Protein AF-A0A535XH62-F1 (afdb_monomer_lite)

Sequence (182 aa):
MYLSASRDGGKTWQVLPGQHAVSDEATTNQYGEGWTGSSGTDWIDEEVDLTPFAGSEILLRFEYVTDQSYNGQGFALRDVRIPQIGLDEPGAVEGAWTPDGWLRVDAPIPEHWNLRVVRWTPQGVRVDPVAVDVDGTASFKLDESASRSMLVVAPTAPRTLLPASYSVTLSPAADKQDSPVE

Structure (mmCIF, N/CA/C/O backbone):
data_AF-A0A535XH62-F1
#
_entry.id   AF-A0A535XH62-F1
#
loop_
_atom_site.group_PDB
_atom_site.id
_atom_site.type_symbol
_atom_site.label_atom_id
_atom_site.label_alt_id
_atom_site.label_comp_id
_atom_site.label_asym_id
_atom_site.label_entity_id
_atom_site.label_seq_id
_atom_site.pdbx_PDB_ins_code
_atom_site.Cartn_x
_atom_site.Cartn_y
_atom_site.Cartn_z
_atom_site.occupancy
_atom_site.B_iso_or_equiv
_atom_site.auth_seq_id
_atom_site.auth_comp_id
_atom_site.auth_asym_id
_atom_site.auth_atom_id
_atom_site.pdbx_PDB_model_num
ATOM 1 N N . MET A 1 1 ? -6.102 8.969 7.597 1.00 91.62 1 MET A N 1
ATOM 2 C CA . MET A 1 1 ? -6.698 7.656 7.929 1.00 91.62 1 MET A CA 1
ATOM 3 C C . MET A 1 1 ? -7.385 7.784 9.279 1.00 91.62 1 MET A C 1
ATOM 5 O O . MET A 1 1 ? -6.796 8.409 10.150 1.00 91.62 1 MET A O 1
ATOM 9 N N . TYR A 1 2 ? -8.587 7.237 9.457 1.00 94.25 2 TYR A N 1
ATOM 10 C CA . TYR A 1 2 ? -9.360 7.348 10.703 1.00 94.25 2 TYR A CA 1
ATOM 11 C C . TYR A 1 2 ? -9.894 5.989 11.156 1.00 94.25 2 TYR A C 1
ATOM 13 O O . TYR A 1 2 ? -10.273 5.165 10.323 1.00 94.25 2 TYR A O 1
ATOM 21 N N . LEU A 1 3 ? -9.974 5.781 12.469 1.00 96.19 3 LEU A N 1
ATOM 22 C CA . LEU A 1 3 ? -10.748 4.702 13.071 1.00 96.19 3 LEU A CA 1
ATOM 23 C C . LEU A 1 3 ? -11.963 5.327 13.740 1.00 96.19 3 LEU A C 1
ATOM 25 O O . LEU A 1 3 ? -11.823 6.268 14.514 1.00 96.19 3 LEU A O 1
ATOM 29 N N . SER A 1 4 ? -13.144 4.798 13.455 1.00 96.31 4 SER A N 1
ATOM 30 C CA . SER A 1 4 ? -14.389 5.317 14.008 1.00 96.31 4 SER A CA 1
ATOM 31 C C . SER A 1 4 ? -15.243 4.204 14.592 1.00 96.31 4 SER A C 1
ATOM 33 O O . SER A 1 4 ? -15.236 3.081 14.085 1.00 96.31 4 SER A O 1
ATOM 35 N N . ALA A 1 5 ? -16.027 4.537 15.616 1.00 97.50 5 ALA A N 1
ATOM 36 C CA . ALA A 1 5 ? -17.018 3.650 16.212 1.00 97.50 5 ALA A CA 1
ATOM 37 C C . ALA A 1 5 ? -18.444 4.179 16.030 1.00 97.50 5 ALA A C 1
ATOM 39 O O . ALA A 1 5 ? -18.685 5.388 16.066 1.00 97.50 5 ALA A O 1
ATOM 40 N N . SER A 1 6 ? -19.400 3.264 15.897 1.00 97.69 6 SER A N 1
ATOM 41 C CA . SER A 1 6 ? -20.832 3.562 15.876 1.00 97.69 6 SER A CA 1
ATOM 42 C C . SER A 1 6 ? -21.599 2.648 16.827 1.00 97.69 6 SER A C 1
ATOM 44 O O . SER A 1 6 ? -21.367 1.442 16.851 1.00 97.69 6 SER A O 1
ATOM 46 N N . ARG A 1 7 ? -22.542 3.222 17.584 1.00 97.19 7 ARG A N 1
ATOM 47 C CA . ARG A 1 7 ? -23.464 2.505 18.494 1.00 97.19 7 ARG A CA 1
ATOM 48 C C . ARG A 1 7 ? -24.879 2.346 17.941 1.00 97.19 7 ARG A C 1
ATOM 50 O O . ARG A 1 7 ? -25.718 1.718 18.575 1.00 97.19 7 ARG A O 1
ATOM 57 N N . ASP A 1 8 ? -25.181 2.958 16.801 1.00 96.56 8 ASP A N 1
ATOM 58 C CA . ASP A 1 8 ? -26.548 3.098 16.285 1.00 96.56 8 ASP A CA 1
ATOM 59 C C . ASP A 1 8 ? -26.734 2.447 14.908 1.00 96.56 8 ASP A C 1
ATOM 61 O O . ASP A 1 8 ? -27.596 2.850 14.120 1.00 96.56 8 ASP A O 1
ATOM 65 N N . GLY A 1 9 ? -25.930 1.415 14.636 1.00 95.81 9 GLY A N 1
ATOM 66 C CA . GLY A 1 9 ? -25.952 0.679 13.375 1.00 95.81 9 GLY A CA 1
ATOM 67 C C . GLY A 1 9 ? -25.370 1.473 12.206 1.00 95.81 9 GLY A C 1
ATOM 68 O O . GLY A 1 9 ? -25.790 1.279 11.069 1.00 95.81 9 GLY A O 1
ATOM 69 N N . GLY A 1 10 ? -24.434 2.386 12.476 1.00 96.06 10 GLY A N 1
ATOM 70 C CA . GLY A 1 10 ? -23.716 3.145 11.455 1.00 96.06 10 GLY A CA 1
ATOM 71 C C . GLY A 1 10 ? -24.400 4.442 11.025 1.00 96.06 10 GLY A C 1
ATOM 72 O O . GLY A 1 10 ? -24.003 5.001 10.001 1.00 96.06 10 GLY A O 1
ATOM 73 N N . LYS A 1 11 ? -25.400 4.935 11.771 1.00 96.69 11 LYS A N 1
ATOM 74 C CA . LYS A 1 11 ? -26.066 6.219 11.478 1.00 96.69 11 LYS A CA 1
ATOM 75 C C . LYS A 1 11 ? -25.203 7.400 11.904 1.00 96.69 11 LYS A C 1
ATOM 77 O O . LYS A 1 11 ? -25.155 8.404 11.197 1.00 96.69 11 LYS A O 1
ATOM 82 N N . THR A 1 12 ? -24.518 7.274 13.036 1.00 95.38 12 THR A N 1
ATOM 83 C CA . THR A 1 12 ? -23.526 8.236 13.518 1.00 95.38 12 THR A CA 1
ATOM 84 C C . THR A 1 12 ? -22.206 7.534 13.809 1.00 95.38 12 THR A C 1
ATOM 86 O O . THR A 1 12 ? -22.181 6.361 14.187 1.00 95.38 12 THR A O 1
ATOM 89 N N . TRP A 1 13 ? -21.105 8.253 13.594 1.00 95.56 13 TRP A N 1
ATOM 90 C CA . TRP A 1 13 ? -19.744 7.751 13.759 1.00 95.56 13 TRP A CA 1
ATOM 91 C C . TRP A 1 13 ? -18.936 8.737 14.591 1.00 95.56 13 TRP A C 1
ATOM 93 O O . TRP A 1 13 ? -18.944 9.936 14.317 1.00 95.56 13 TRP A O 1
ATOM 103 N N . GLN A 1 14 ? -18.241 8.220 15.596 1.00 94.75 14 GLN A N 1
ATOM 104 C CA . GLN A 1 14 ? -17.289 8.968 16.404 1.00 94.75 14 GLN A CA 1
ATOM 105 C C . GLN A 1 14 ? -15.879 8.520 16.029 1.00 94.75 14 GLN A C 1
ATOM 107 O O . GLN A 1 14 ? -15.579 7.332 16.145 1.00 94.75 14 GLN A O 1
ATOM 112 N N . VAL A 1 15 ? -15.024 9.462 15.624 1.00 94.75 15 VAL A N 1
ATOM 113 C CA . VAL A 1 15 ? -13.591 9.204 15.421 1.00 94.75 15 VAL A CA 1
ATOM 114 C C . VAL A 1 15 ? -12.946 8.886 16.769 1.00 94.75 15 VAL A C 1
ATOM 116 O O . VAL A 1 15 ? -13.196 9.572 17.764 1.00 94.75 15 VAL A O 1
ATOM 119 N N . LEU A 1 16 ? -12.150 7.824 16.802 1.00 95.12 16 LEU A N 1
ATOM 120 C CA . LEU A 1 16 ? -11.418 7.369 17.973 1.00 95.12 16 LEU A CA 1
ATOM 121 C C . LEU A 1 16 ? -9.965 7.848 17.894 1.00 95.12 16 LEU A C 1
ATOM 123 O O . LEU A 1 16 ? -9.329 7.632 16.860 1.00 95.12 16 LEU A O 1
ATOM 127 N N . PRO A 1 17 ? -9.430 8.461 18.962 1.00 91.81 17 PRO A N 1
ATOM 128 C CA . PRO A 1 17 ? -8.025 8.825 19.010 1.00 91.81 17 PRO A CA 1
ATOM 129 C C . PRO A 1 17 ? -7.168 7.558 19.118 1.00 91.81 17 PRO A C 1
ATOM 131 O O . PRO A 1 17 ? -7.457 6.663 19.916 1.00 91.81 17 PRO A O 1
ATOM 134 N N . GLY A 1 18 ? -6.126 7.488 18.299 1.00 92.50 18 GLY A N 1
ATOM 135 C CA . GLY A 1 18 ? -5.060 6.498 18.416 1.00 92.50 18 GLY A CA 1
ATOM 136 C C . GLY A 1 18 ? -3.845 7.072 19.122 1.00 92.50 18 GLY A C 1
ATOM 137 O O . GLY A 1 18 ? -3.635 8.283 19.116 1.00 92.50 18 GLY A O 1
ATOM 138 N N . GLN A 1 19 ? -3.024 6.199 19.692 1.00 94.25 19 GLN A N 1
ATOM 139 C CA . GLN A 1 19 ? -1.727 6.533 20.271 1.00 94.25 19 GLN A CA 1
ATOM 140 C C . GLN A 1 19 ? -0.855 7.421 19.364 1.00 94.25 19 GLN A C 1
ATOM 142 O O . GLN A 1 19 ? -0.188 8.324 19.877 1.00 94.25 19 GLN A O 1
ATOM 147 N N . HIS A 1 20 ? -0.855 7.187 18.047 1.00 93.56 20 HIS A N 1
ATOM 148 C CA . HIS A 1 20 ? -0.099 7.998 17.076 1.00 93.56 20 HIS A CA 1
ATOM 149 C C . HIS A 1 20 ? -0.987 8.799 16.116 1.00 93.56 20 HIS A C 1
ATOM 151 O O . HIS A 1 20 ? -0.492 9.356 15.130 1.00 93.56 20 HIS A O 1
ATOM 157 N N . ALA A 1 21 ? -2.294 8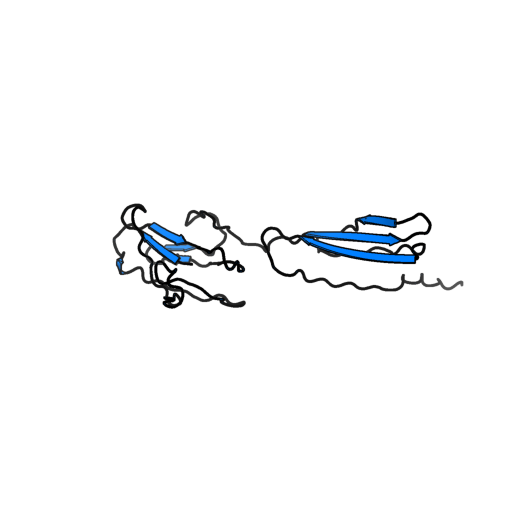.864 16.375 1.00 90.44 21 ALA A N 1
ATOM 158 C CA . ALA A 1 21 ? -3.172 9.760 15.640 1.00 90.44 21 ALA A CA 1
ATOM 159 C C . ALA A 1 21 ? -2.899 11.205 16.077 1.00 90.44 21 ALA A C 1
ATOM 161 O O . ALA A 1 21 ? -2.593 11.476 17.236 1.00 90.44 21 ALA A O 1
ATOM 162 N N . VAL A 1 22 ? -2.998 12.145 15.143 1.00 86.06 22 VAL A N 1
ATOM 163 C CA . VAL A 1 22 ? -2.785 13.566 15.430 1.00 86.06 22 VAL A CA 1
ATOM 164 C C . VAL A 1 22 ? -3.960 14.383 14.930 1.00 86.06 22 VAL A C 1
ATOM 166 O O . VAL A 1 22 ? -4.559 14.065 13.899 1.00 86.06 22 VAL A O 1
ATOM 169 N N . SER A 1 23 ? -4.270 15.454 15.654 1.00 78.94 23 SER A N 1
ATOM 170 C CA . SER A 1 23 ? -5.075 16.552 15.132 1.00 78.94 23 SER A CA 1
ATOM 171 C C . SER A 1 23 ? -4.149 17.525 14.404 1.00 78.94 23 SER A C 1
ATOM 173 O O . SER A 1 23 ? -3.206 18.073 14.972 1.00 78.94 23 SER A O 1
ATOM 175 N N . ASP A 1 24 ? -4.387 17.724 13.114 1.00 67.56 24 ASP A N 1
ATOM 176 C CA . ASP A 1 24 ? -3.739 18.772 12.335 1.00 67.56 24 ASP A CA 1
ATOM 177 C C . ASP A 1 24 ? -4.635 20.008 12.326 1.00 67.56 24 ASP A C 1
ATOM 179 O O . ASP A 1 24 ? -5.558 20.145 11.518 1.00 67.56 24 ASP A O 1
ATOM 183 N N . GLU A 1 25 ? -4.355 20.931 13.242 1.00 63.38 25 GLU A N 1
ATOM 184 C CA . GLU A 1 25 ? -5.048 22.218 13.284 1.00 63.38 25 GLU A CA 1
ATOM 185 C C . GLU A 1 25 ? -4.698 23.119 12.085 1.00 63.38 25 GLU A C 1
ATOM 187 O O . GLU A 1 25 ? -5.426 24.073 11.805 1.00 63.38 25 GLU A O 1
ATOM 192 N N . ALA A 1 26 ? -3.611 22.840 11.350 1.00 60.72 26 ALA A N 1
ATOM 193 C CA . ALA A 1 26 ? -3.125 23.718 10.289 1.00 60.72 26 ALA A CA 1
ATOM 194 C C . ALA A 1 26 ? -3.891 23.550 8.972 1.00 60.72 26 ALA A C 1
ATOM 196 O O . ALA A 1 26 ? -4.040 24.519 8.225 1.00 60.72 26 ALA A O 1
ATOM 197 N N . THR A 1 27 ? -4.377 22.343 8.671 1.00 63.06 27 THR A N 1
ATOM 198 C CA . THR A 1 27 ? -5.062 22.063 7.399 1.00 63.06 27 THR A CA 1
ATOM 199 C C . THR A 1 27 ? -6.579 22.223 7.457 1.00 63.06 27 THR A C 1
ATOM 201 O O . THR A 1 27 ? -7.194 22.207 6.394 1.00 63.06 27 THR A O 1
ATOM 204 N N . THR A 1 28 ? -7.175 22.358 8.657 1.00 61.25 28 THR A N 1
ATOM 205 C CA . THR A 1 28 ? -8.629 22.499 8.957 1.00 61.25 28 THR A CA 1
ATOM 206 C C . THR A 1 28 ? -9.580 21.523 8.242 1.00 61.25 28 THR A C 1
ATOM 208 O O . THR A 1 28 ? -10.798 21.621 8.378 1.00 61.25 28 THR A O 1
ATOM 211 N N . ASN A 1 29 ? -9.032 20.532 7.540 1.00 69.69 29 ASN A N 1
ATOM 212 C CA . ASN A 1 29 ? -9.738 19.574 6.695 1.00 69.69 29 ASN A CA 1
ATOM 213 C C . ASN A 1 29 ? -9.813 18.181 7.340 1.00 69.69 29 ASN A C 1
ATOM 215 O O . ASN A 1 29 ? -10.050 17.187 6.653 1.00 69.69 29 ASN A O 1
ATOM 219 N N . GLN A 1 30 ? -9.596 18.091 8.652 1.00 74.62 30 GLN A N 1
ATOM 220 C CA . GLN A 1 30 ? -9.700 16.842 9.399 1.00 74.62 30 GLN A CA 1
ATOM 221 C C . GLN A 1 30 ? -11.047 16.727 10.114 1.00 74.62 30 GLN A C 1
ATOM 223 O O . GLN A 1 30 ? -11.557 17.695 10.674 1.00 74.62 30 GLN A O 1
ATOM 228 N N . TYR A 1 31 ? -11.614 15.520 10.119 1.00 79.12 31 TYR A N 1
ATOM 229 C CA . TYR A 1 31 ? -12.882 15.217 10.799 1.00 79.12 31 TYR A CA 1
ATOM 230 C C . TYR A 1 31 ? -12.689 14.769 12.259 1.00 79.12 31 TYR A C 1
ATOM 232 O O . TYR A 1 31 ? -13.659 14.456 12.947 1.00 79.12 31 TYR A O 1
ATOM 240 N N . GLY A 1 32 ? -11.439 14.708 12.717 1.00 86.25 32 GLY A N 1
ATOM 241 C CA . GLY A 1 32 ? -11.010 14.222 14.024 1.00 86.25 32 GLY A CA 1
ATOM 242 C C . GLY A 1 32 ? -9.517 13.897 14.001 1.00 86.25 32 GLY A C 1
ATOM 243 O O . GLY A 1 32 ? -8.846 14.170 13.008 1.00 86.25 32 GLY A O 1
ATOM 244 N N . GLU A 1 33 ? -9.003 13.299 15.074 1.00 89.56 33 GLU A N 1
ATOM 245 C CA . GLU A 1 33 ? -7.618 12.820 15.104 1.00 89.56 33 GLU A CA 1
ATOM 246 C C . GLU A 1 33 ? -7.448 11.640 14.149 1.00 89.56 33 GLU A C 1
ATOM 248 O O . GLU A 1 33 ? -8.209 10.671 14.186 1.00 89.56 33 GLU A O 1
ATOM 253 N N . GLY A 1 34 ? -6.459 11.731 13.268 1.00 90.38 34 GLY A N 1
ATOM 254 C CA . GLY A 1 34 ? -6.201 10.704 12.271 1.00 90.38 34 GLY A CA 1
ATOM 255 C C . GLY A 1 34 ? -4.718 10.438 12.089 1.00 90.38 34 GLY A C 1
ATOM 256 O O . GLY A 1 34 ? -3.864 11.262 12.414 1.00 90.38 34 GLY A O 1
ATOM 257 N N . TRP A 1 35 ? -4.409 9.282 11.513 1.00 91.44 35 TRP A N 1
ATOM 258 C CA . TRP A 1 35 ? -3.052 8.969 11.084 1.00 91.44 35 TRP A CA 1
ATOM 259 C C . TRP A 1 35 ? -2.763 9.629 9.737 1.00 91.44 35 TRP A C 1
ATOM 261 O O . TRP A 1 35 ? -3.527 9.485 8.768 1.00 91.44 35 TRP A O 1
ATOM 271 N N . THR A 1 36 ? -1.645 10.348 9.698 1.00 87.38 36 THR A N 1
ATOM 272 C CA . THR A 1 36 ? -1.086 11.040 8.534 1.00 87.38 36 THR A CA 1
ATOM 273 C C . THR A 1 36 ? 0.441 10.912 8.544 1.00 87.38 36 THR A C 1
ATOM 275 O O . THR A 1 36 ? 1.024 10.410 9.502 1.00 87.38 36 THR A O 1
ATOM 278 N N . GLY A 1 37 ? 1.101 11.367 7.481 1.00 86.81 37 GLY A N 1
ATOM 279 C CA . GLY A 1 37 ? 2.551 11.270 7.333 1.00 86.81 37 GLY A CA 1
ATOM 280 C C . GLY A 1 37 ? 3.009 9.909 6.804 1.00 86.81 37 GLY A C 1
ATOM 281 O O . GLY A 1 37 ? 2.324 9.283 5.998 1.00 86.81 37 GLY A O 1
ATOM 282 N N . SER A 1 38 ? 4.210 9.491 7.205 1.00 88.38 38 SER A N 1
ATOM 283 C CA . SER A 1 38 ? 4.861 8.266 6.733 1.00 88.38 38 SER A CA 1
ATOM 284 C C . SER A 1 38 ? 5.550 7.553 7.890 1.00 88.38 38 SER A C 1
ATOM 286 O O . SER A 1 38 ? 6.245 8.200 8.673 1.00 88.38 38 SER A O 1
ATOM 288 N N . SER A 1 39 ? 5.401 6.228 7.958 1.00 90.69 39 SER A N 1
ATOM 289 C CA . SER A 1 39 ? 6.189 5.359 8.841 1.00 90.69 39 SER A CA 1
ATOM 290 C C . SER A 1 39 ? 7.526 4.927 8.218 1.00 90.69 39 SER A C 1
ATOM 292 O O . SER A 1 39 ? 8.278 4.158 8.812 1.00 90.69 39 SER A O 1
ATOM 294 N N . GLY A 1 40 ? 7.844 5.407 7.010 1.00 88.44 40 GLY A N 1
ATOM 295 C CA . GLY A 1 40 ? 9.019 4.972 6.264 1.00 88.44 40 GLY A CA 1
ATOM 296 C C . GLY A 1 40 ? 8.888 3.514 5.824 1.00 88.44 40 GLY A C 1
ATOM 297 O O . GLY A 1 40 ? 7.952 3.163 5.111 1.00 88.44 40 GLY A O 1
ATOM 298 N N . THR A 1 41 ? 9.852 2.682 6.214 1.00 85.88 41 THR A N 1
ATOM 299 C CA . THR A 1 41 ? 9.864 1.236 5.930 1.00 85.88 41 THR A CA 1
ATOM 300 C C . THR A 1 41 ? 9.333 0.390 7.083 1.00 85.88 41 THR A C 1
ATOM 302 O O . THR A 1 41 ? 9.245 -0.830 6.944 1.00 85.88 41 THR A O 1
ATOM 305 N N . ASP A 1 42 ? 9.007 1.018 8.211 1.00 91.06 42 ASP A N 1
ATOM 306 C CA . ASP A 1 42 ? 8.727 0.323 9.459 1.00 91.06 42 ASP A CA 1
ATOM 307 C C . ASP A 1 42 ? 7.221 0.229 9.724 1.00 91.06 42 ASP A C 1
ATOM 309 O O . ASP A 1 42 ? 6.427 1.088 9.325 1.00 91.06 42 ASP A O 1
ATOM 313 N N . TRP A 1 43 ? 6.834 -0.838 10.422 1.00 93.50 43 TRP A N 1
ATOM 314 C CA . TRP A 1 43 ? 5.508 -0.961 11.016 1.00 93.50 43 TRP A CA 1
ATOM 315 C C . TRP A 1 43 ? 5.509 -0.255 12.370 1.00 93.50 43 TRP A C 1
ATOM 317 O O . TRP A 1 43 ? 6.432 -0.442 13.162 1.00 93.50 43 TRP A O 1
ATOM 327 N N . ILE A 1 44 ? 4.477 0.545 12.625 1.00 95.38 44 ILE A N 1
ATOM 328 C CA . ILE A 1 44 ? 4.272 1.230 13.902 1.00 95.38 44 ILE A CA 1
ATOM 329 C C . ILE A 1 44 ? 3.153 0.495 14.635 1.00 95.38 44 ILE A C 1
ATOM 331 O O . ILE A 1 44 ? 2.069 0.324 14.077 1.00 95.38 44 ILE A O 1
ATOM 335 N N . ASP A 1 45 ? 3.430 0.054 15.862 1.00 96.56 45 ASP A N 1
ATOM 336 C CA . ASP A 1 45 ? 2.406 -0.520 16.733 1.00 96.56 45 ASP A CA 1
ATOM 337 C C . ASP A 1 45 ? 1.414 0.570 17.147 1.00 96.56 45 ASP A C 1
ATOM 339 O O . ASP A 1 45 ? 1.809 1.678 17.505 1.00 96.56 45 ASP A O 1
ATOM 343 N N . GLU A 1 46 ? 0.125 0.251 17.101 1.00 96.19 46 GLU A N 1
ATOM 344 C CA . GLU A 1 46 ? -0.949 1.203 17.362 1.00 96.19 46 GLU A CA 1
ATOM 345 C C . GLU A 1 46 ? -1.961 0.621 18.348 1.00 96.19 46 GLU A C 1
ATOM 347 O O . GLU A 1 46 ? -2.374 -0.534 18.222 1.00 96.19 46 GLU A O 1
ATOM 352 N N . GLU A 1 47 ? -2.394 1.443 19.304 1.00 97.00 47 GLU A N 1
ATOM 353 C CA . GLU A 1 47 ? -3.407 1.086 20.293 1.00 97.00 47 GLU A CA 1
ATOM 354 C C . GLU A 1 47 ? -4.496 2.164 20.354 1.00 97.00 47 GLU A C 1
ATOM 356 O O . GLU A 1 47 ? -4.218 3.365 20.323 1.00 97.00 47 GLU A O 1
ATOM 361 N N . VAL A 1 48 ? -5.753 1.723 20.440 1.00 97.06 48 VAL A N 1
ATOM 362 C CA . VAL A 1 48 ? -6.932 2.586 20.562 1.00 97.06 48 VAL A CA 1
ATOM 363 C C . VAL A 1 48 ? -7.779 2.088 21.726 1.00 97.06 48 VAL A C 1
ATOM 365 O O . VAL A 1 48 ? -8.172 0.920 21.763 1.00 97.06 48 VAL A O 1
ATOM 368 N N . ASP A 1 49 ? -8.097 2.980 22.664 1.00 95.88 49 ASP A N 1
ATOM 369 C CA . ASP A 1 49 ? -8.911 2.637 23.828 1.00 95.88 49 ASP A CA 1
ATOM 370 C C . ASP A 1 49 ? -10.396 2.482 23.457 1.00 95.88 49 ASP A C 1
ATOM 372 O O . ASP A 1 49 ? -11.089 3.439 23.100 1.00 95.88 49 ASP A O 1
ATOM 376 N N . LEU A 1 50 ? -10.908 1.257 23.594 1.00 96.94 50 LEU A N 1
ATOM 377 C CA . LEU A 1 50 ? -12.324 0.929 23.406 1.00 96.94 50 LEU A CA 1
ATOM 378 C C . LEU A 1 50 ? -13.111 0.864 24.724 1.00 96.94 50 LEU A C 1
ATOM 380 O O . LEU A 1 50 ? -14.317 0.602 24.694 1.00 96.94 50 LEU A O 1
ATOM 384 N N . THR A 1 51 ? -12.485 1.136 25.875 1.00 96.00 51 THR A N 1
ATOM 385 C CA . THR A 1 51 ? -13.124 1.128 27.205 1.00 96.00 51 THR A CA 1
ATOM 386 C C . THR A 1 51 ? -14.437 1.911 27.251 1.00 96.00 51 THR A C 1
ATOM 388 O O . THR A 1 51 ? -15.400 1.390 27.822 1.00 96.00 51 THR A O 1
ATOM 391 N N . PRO A 1 52 ? -14.570 3.096 26.614 1.00 95.25 52 PRO A N 1
ATOM 392 C CA . PRO A 1 52 ? -15.835 3.827 26.623 1.00 95.25 52 PRO A CA 1
ATOM 393 C C . PRO A 1 52 ? -17.020 3.038 26.052 1.00 95.25 52 PRO A C 1
ATOM 395 O O . PRO A 1 52 ? -18.165 3.364 26.369 1.00 95.25 52 PRO A O 1
ATOM 398 N N . PHE A 1 53 ? -16.769 2.031 25.209 1.00 95.38 53 PHE A N 1
ATOM 399 C CA . PHE A 1 53 ? -17.759 1.193 24.526 1.00 95.38 53 PHE A CA 1
ATOM 400 C C . PHE A 1 53 ? -18.000 -0.161 25.205 1.00 95.38 53 PHE A C 1
ATOM 402 O O . PHE A 1 53 ? -18.788 -0.961 24.697 1.00 95.38 53 PHE A O 1
ATOM 409 N N . ALA A 1 54 ? -17.370 -0.423 26.354 1.00 95.50 54 ALA A N 1
ATOM 410 C CA . ALA A 1 54 ? -17.540 -1.674 27.082 1.00 95.50 54 ALA A CA 1
ATOM 411 C C . ALA A 1 54 ? -19.025 -1.982 27.364 1.00 95.50 54 ALA A C 1
ATOM 413 O O . ALA A 1 54 ? -19.801 -1.119 27.777 1.00 95.50 54 ALA A O 1
ATOM 414 N N . GLY A 1 55 ? -19.423 -3.234 27.124 1.00 94.62 55 GLY A N 1
ATOM 415 C CA . GLY A 1 55 ? -20.802 -3.698 27.310 1.00 94.62 55 GLY A CA 1
ATOM 416 C C . GLY A 1 55 ? -21.794 -3.261 26.226 1.00 94.62 55 GLY A C 1
ATOM 417 O O . GLY A 1 55 ? -22.977 -3.568 26.348 1.00 94.62 55 GLY A O 1
ATOM 418 N N . SER A 1 56 ? -21.343 -2.567 25.177 1.00 94.06 56 SER A N 1
ATOM 419 C CA . SER A 1 56 ? -22.162 -2.211 24.014 1.00 94.06 56 SER A CA 1
ATOM 420 C C . SER A 1 56 ? -21.723 -2.993 22.780 1.00 94.06 56 SER A C 1
ATOM 422 O O . SER A 1 56 ? -20.536 -3.249 22.590 1.00 94.06 56 SER A O 1
ATOM 424 N N . GLU A 1 57 ? -22.674 -3.321 21.910 1.00 94.81 57 GLU A N 1
ATOM 425 C CA . GLU A 1 57 ? -22.360 -3.724 20.540 1.00 94.81 57 GLU A CA 1
ATOM 426 C C . GLU A 1 57 ? -22.051 -2.467 19.719 1.00 94.81 57 GLU A C 1
ATOM 428 O O . GLU A 1 57 ? -22.783 -1.474 19.786 1.00 94.81 57 GLU A O 1
ATOM 433 N N . ILE A 1 58 ? -20.943 -2.493 18.980 1.00 96.56 58 ILE A N 1
ATOM 434 C CA . ILE A 1 58 ? -20.495 -1.375 18.152 1.00 96.56 58 ILE A CA 1
ATOM 435 C C . ILE A 1 58 ? -20.068 -1.855 16.774 1.00 96.56 58 ILE A C 1
ATOM 437 O O . ILE A 1 58 ? -19.594 -2.977 16.613 1.00 96.56 58 ILE A O 1
ATOM 441 N N . LEU A 1 59 ? -20.167 -0.966 15.793 1.00 96.94 59 LEU A N 1
ATOM 442 C CA . LEU A 1 59 ? -19.445 -1.102 14.535 1.00 96.94 59 LEU A CA 1
ATOM 443 C C . LEU A 1 59 ? -18.133 -0.332 14.637 1.00 96.94 59 LEU A C 1
ATOM 445 O O . LEU A 1 59 ? -18.133 0.807 15.101 1.00 96.94 59 LEU A O 1
ATOM 449 N N . LEU A 1 60 ? -17.046 -0.932 14.161 1.00 96.50 60 LEU A N 1
ATOM 450 C CA . LEU A 1 60 ? -15.765 -0.264 13.951 1.00 96.50 60 LEU A CA 1
ATOM 451 C C . LEU A 1 60 ? -15.520 -0.094 12.453 1.00 96.50 60 LEU A C 1
ATOM 453 O O . LEU A 1 60 ? -15.856 -0.979 11.663 1.00 96.50 60 LEU A O 1
ATOM 457 N N . ARG A 1 61 ? -14.938 1.041 12.060 1.00 95.94 61 ARG A N 1
ATOM 458 C CA . ARG A 1 61 ? -14.614 1.335 10.662 1.00 95.94 61 ARG A CA 1
ATOM 459 C C . ARG A 1 61 ? -13.259 2.003 10.523 1.00 95.94 61 ARG A C 1
ATOM 461 O O . ARG A 1 61 ? -13.015 3.050 11.115 1.00 95.94 61 ARG A O 1
ATOM 468 N N . PHE A 1 62 ? -12.445 1.424 9.651 1.00 95.31 62 PHE A N 1
ATOM 469 C CA . PHE A 1 62 ? -11.234 2.019 9.109 1.00 95.31 62 PHE A CA 1
ATOM 470 C C . PHE A 1 62 ? -11.590 2.837 7.859 1.00 95.31 62 PHE A C 1
ATOM 472 O O . PHE A 1 62 ? -12.078 2.284 6.873 1.00 95.31 62 PHE A O 1
ATOM 479 N N . GLU A 1 63 ? -11.348 4.147 7.891 1.00 93.81 63 GLU A N 1
ATOM 480 C CA . GLU A 1 63 ? -11.687 5.078 6.814 1.00 93.81 63 GLU A CA 1
ATOM 481 C C . GLU A 1 63 ? -10.454 5.823 6.276 1.00 93.81 63 GLU A C 1
ATOM 483 O O . GLU A 1 63 ? -9.829 6.643 6.959 1.00 93.81 63 GLU A O 1
ATOM 488 N N . TYR A 1 64 ? -10.108 5.541 5.018 1.00 91.94 64 TYR A N 1
ATOM 489 C CA . TYR A 1 64 ? -9.040 6.222 4.293 1.00 91.94 64 TYR A CA 1
ATOM 490 C C . TYR A 1 64 ? -9.636 7.315 3.400 1.00 91.94 64 TYR A C 1
ATOM 492 O O . TYR A 1 64 ? -10.281 7.026 2.397 1.00 91.94 64 TYR A O 1
ATOM 500 N N . VAL A 1 65 ? -9.424 8.574 3.787 1.00 88.25 65 VAL A N 1
ATOM 501 C CA . VAL A 1 65 ? -9.901 9.752 3.052 1.00 88.25 65 VAL A CA 1
ATOM 502 C C . VAL A 1 65 ? -8.707 10.484 2.455 1.00 88.25 65 VAL A C 1
ATOM 504 O O . VAL A 1 65 ? -7.748 10.782 3.169 1.00 88.25 65 VAL A O 1
ATOM 507 N N . THR A 1 66 ? -8.780 10.784 1.160 1.00 85.69 66 THR A N 1
ATOM 508 C CA . THR A 1 66 ? -7.789 11.575 0.422 1.00 85.69 66 THR A CA 1
ATOM 509 C C . THR A 1 66 ? -8.437 12.825 -0.155 1.00 85.69 66 THR A C 1
ATOM 511 O O . THR A 1 66 ? -9.623 12.825 -0.487 1.00 85.69 66 THR A O 1
ATOM 514 N N . ASP A 1 67 ? -7.651 13.886 -0.309 1.00 81.31 67 ASP A N 1
ATOM 515 C CA . ASP A 1 67 ? -8.058 15.067 -1.061 1.00 81.31 67 ASP A CA 1
ATOM 516 C C . ASP A 1 67 ? -7.630 14.954 -2.538 1.00 81.31 67 ASP A C 1
ATOM 518 O O . ASP A 1 67 ? -7.232 13.890 -3.016 1.00 81.31 67 ASP A O 1
ATOM 522 N N . GLN A 1 68 ? -7.748 16.050 -3.288 1.00 78.94 68 GLN A N 1
ATOM 523 C CA . GLN A 1 68 ? -7.315 16.111 -4.689 1.00 78.94 68 GLN A CA 1
ATOM 524 C C . GLN A 1 68 ? -5.854 16.565 -4.854 1.00 78.94 68 GLN A C 1
ATOM 526 O O . GLN A 1 68 ? -5.385 16.692 -5.986 1.00 78.94 68 GLN A O 1
ATOM 531 N N . SER A 1 69 ? -5.139 16.842 -3.763 1.00 76.19 69 SER A N 1
ATOM 532 C CA . SER A 1 69 ? -3.853 17.544 -3.790 1.00 76.19 69 SER A CA 1
ATOM 533 C C . SER A 1 69 ? -2.674 16.582 -3.884 1.00 76.19 69 SER A C 1
ATOM 535 O O . SER A 1 69 ? -1.741 16.825 -4.651 1.00 76.19 69 SER A O 1
ATOM 537 N N . TYR A 1 70 ? -2.693 15.492 -3.112 1.00 75.50 70 TYR A N 1
ATOM 538 C CA . TYR A 1 70 ? -1.570 14.558 -3.029 1.00 75.50 70 TYR A CA 1
ATOM 539 C C . TYR A 1 70 ? -2.028 13.101 -2.924 1.00 75.50 70 TYR A C 1
ATOM 541 O O . TYR A 1 70 ? -2.895 12.760 -2.127 1.00 75.50 70 TYR A O 1
ATOM 549 N N . ASN A 1 71 ? -1.385 12.226 -3.703 1.00 71.62 71 ASN A N 1
ATOM 550 C CA . ASN A 1 71 ? -1.625 10.784 -3.691 1.00 71.62 71 ASN A CA 1
ATOM 551 C C . ASN A 1 71 ? -0.320 10.061 -3.324 1.00 71.62 71 ASN A C 1
ATOM 553 O O . ASN A 1 71 ? 0.598 9.981 -4.141 1.00 71.62 71 ASN A O 1
ATOM 557 N N . GLY A 1 72 ? -0.232 9.579 -2.082 1.00 78.12 72 GLY A N 1
ATOM 558 C CA . GLY A 1 72 ? 0.892 8.781 -1.578 1.00 78.12 72 GLY A CA 1
ATOM 559 C C . GLY A 1 72 ? 0.707 7.274 -1.800 1.00 78.12 72 GLY A C 1
ATOM 560 O O . GLY A 1 72 ? -0.186 6.847 -2.526 1.00 78.12 72 GLY A O 1
ATOM 561 N N . GLN A 1 73 ? 1.533 6.454 -1.140 1.00 80.31 73 GLN A N 1
ATOM 562 C CA . GLN A 1 73 ? 1.458 4.982 -1.231 1.00 80.31 73 GLN A CA 1
ATOM 563 C C . GLN A 1 73 ? 0.204 4.376 -0.579 1.00 80.31 73 GLN A C 1
ATOM 565 O O . GLN A 1 73 ? -0.118 3.220 -0.840 1.00 80.31 73 GLN A O 1
ATOM 570 N N . GLY A 1 74 ? -0.512 5.148 0.242 1.00 88.19 74 GLY A N 1
ATOM 571 C CA . GLY A 1 74 ? -1.717 4.704 0.934 1.00 88.19 74 GLY A CA 1
ATOM 572 C C . GLY A 1 74 ? -1.467 4.379 2.402 1.00 88.19 74 GLY A C 1
ATOM 573 O O . GLY A 1 74 ? -0.571 4.941 3.029 1.00 88.19 74 GLY A O 1
ATOM 574 N N . PHE A 1 75 ? -2.299 3.497 2.948 1.00 91.00 75 PHE A N 1
ATOM 575 C CA . PHE A 1 75 ? -2.236 3.035 4.330 1.00 91.00 75 PHE A CA 1
ATOM 576 C C . PHE A 1 75 ? -2.349 1.511 4.349 1.00 91.00 75 PHE A C 1
ATOM 578 O O . PHE A 1 75 ? -3.178 0.947 3.634 1.00 91.00 75 PHE A O 1
ATOM 585 N N . ALA A 1 76 ? -1.536 0.855 5.169 1.00 91.31 76 ALA A N 1
ATOM 586 C CA . ALA A 1 76 ? -1.591 -0.583 5.384 1.00 91.31 76 ALA A CA 1
ATOM 587 C C . ALA A 1 76 ? -1.686 -0.866 6.884 1.00 91.31 76 ALA A C 1
ATOM 589 O O . ALA A 1 76 ? -1.115 -0.144 7.696 1.00 91.31 76 ALA A O 1
ATOM 590 N N . LEU A 1 77 ? -2.417 -1.918 7.238 1.00 92.31 77 LEU A N 1
ATOM 591 C CA . LEU A 1 77 ? -2.581 -2.391 8.607 1.00 92.31 77 LEU A CA 1
ATOM 592 C C . LEU A 1 77 ? -2.547 -3.917 8.621 1.00 92.31 77 LEU A C 1
ATOM 594 O O . LEU A 1 77 ? -2.903 -4.561 7.631 1.00 92.31 77 LEU A O 1
ATOM 598 N N . ARG A 1 78 ? -2.118 -4.480 9.745 1.00 92.69 78 ARG A N 1
ATOM 599 C CA . ARG A 1 78 ? -2.076 -5.920 10.018 1.00 92.69 78 ARG A CA 1
ATOM 600 C C . ARG A 1 78 ? -2.195 -6.157 11.522 1.00 92.69 78 ARG A C 1
ATOM 602 O O . ARG A 1 78 ? -2.180 -5.191 12.281 1.00 92.69 78 ARG A O 1
ATOM 609 N N . ASP A 1 79 ? -2.294 -7.420 11.925 1.00 93.88 79 ASP A N 1
ATOM 610 C CA . ASP A 1 79 ? -2.286 -7.840 13.334 1.00 93.88 79 ASP A CA 1
ATOM 611 C C . ASP A 1 79 ? -3.356 -7.139 14.204 1.00 93.88 79 ASP A C 1
ATOM 613 O O . ASP A 1 79 ? -3.115 -6.764 15.358 1.00 93.88 79 ASP A O 1
ATOM 617 N N . VAL A 1 80 ? -4.562 -6.956 13.646 1.00 93.94 80 VAL A N 1
ATOM 618 C CA . VAL A 1 80 ? -5.690 -6.304 14.327 1.00 93.94 80 VAL A CA 1
ATOM 619 C C . VAL A 1 80 ? -6.230 -7.227 15.409 1.00 93.94 80 VAL A C 1
ATOM 621 O O . VAL A 1 80 ? -6.760 -8.302 15.126 1.00 93.94 80 VAL A O 1
ATOM 624 N N . ARG A 1 81 ? -6.144 -6.781 16.662 1.00 95.25 81 ARG A N 1
ATOM 625 C CA . ARG A 1 81 ? -6.531 -7.575 17.830 1.00 95.25 81 ARG A CA 1
ATOM 626 C C . ARG A 1 81 ? -7.505 -6.824 18.724 1.00 95.25 81 ARG A C 1
ATOM 628 O O . ARG A 1 81 ? -7.289 -5.662 19.047 1.00 95.25 81 ARG A O 1
ATOM 635 N N . ILE A 1 82 ? -8.550 -7.519 19.173 1.00 95.69 82 ILE A N 1
ATOM 636 C CA . ILE A 1 82 ? -9.429 -7.082 20.268 1.00 95.69 82 ILE A CA 1
ATOM 637 C C . ILE A 1 82 ? -9.562 -8.265 21.239 1.00 95.69 82 ILE A C 1
ATOM 639 O O . ILE A 1 82 ? -10.493 -9.073 21.120 1.00 95.69 82 ILE A O 1
ATOM 643 N N . PRO A 1 83 ? -8.625 -8.406 22.198 1.00 95.25 83 PRO A N 1
ATOM 644 C CA . PRO A 1 83 ? -8.542 -9.580 23.068 1.00 95.25 83 PRO A CA 1
ATOM 645 C C . PRO A 1 83 ? -9.819 -9.853 23.867 1.00 95.25 83 PRO A C 1
ATOM 647 O O . PRO A 1 83 ? -10.173 -11.007 24.096 1.00 95.25 83 PRO A O 1
ATOM 650 N N . GLN A 1 84 ? -10.545 -8.802 24.256 1.00 94.69 84 GLN A N 1
ATOM 651 C CA . GLN A 1 84 ? -11.763 -8.887 25.068 1.00 94.69 84 GLN A CA 1
ATOM 652 C C . GLN A 1 84 ? -12.903 -9.637 24.366 1.00 94.69 84 GLN A C 1
ATOM 654 O O . GLN A 1 84 ? -13.794 -10.144 25.043 1.00 94.69 84 GLN A O 1
ATOM 659 N N . ILE A 1 85 ? -12.867 -9.728 23.033 1.00 92.56 85 ILE A N 1
ATOM 660 C CA . ILE A 1 85 ? -13.816 -10.514 22.232 1.00 92.56 85 ILE A CA 1
ATOM 661 C C . ILE A 1 85 ? -13.137 -11.680 21.499 1.00 92.56 85 ILE A C 1
ATOM 663 O O . ILE A 1 85 ? -13.771 -12.339 20.679 1.00 92.56 85 ILE A O 1
ATOM 667 N N . GLY A 1 86 ? -11.854 -11.935 21.778 1.00 92.94 86 GLY A N 1
ATOM 668 C CA . GLY A 1 86 ? -11.068 -12.979 21.119 1.00 92.94 86 GLY A CA 1
ATOM 669 C C . GLY A 1 86 ? -10.783 -12.719 19.638 1.00 92.94 86 GLY A C 1
ATOM 670 O O . GLY A 1 86 ? -10.498 -13.668 18.914 1.00 92.94 86 GLY A O 1
ATOM 671 N N . LEU A 1 87 ? -10.878 -11.466 19.175 1.00 92.69 87 LEU A N 1
ATOM 672 C CA . LEU A 1 87 ? -10.512 -11.117 17.805 1.00 92.69 87 LEU A CA 1
ATOM 673 C C . LEU A 1 87 ? -8.987 -11.073 17.683 1.00 92.69 87 LEU A C 1
ATOM 675 O O . LEU A 1 87 ? -8.339 -10.301 18.393 1.00 92.69 87 LEU A O 1
ATOM 679 N N . ASP A 1 88 ? -8.448 -11.857 16.755 1.00 92.94 88 ASP A N 1
ATOM 680 C CA . ASP A 1 88 ? -7.040 -11.849 16.368 1.00 92.94 88 ASP A CA 1
ATOM 681 C C . ASP A 1 88 ? -6.946 -12.073 14.854 1.00 92.94 88 ASP A C 1
ATOM 683 O O . ASP A 1 88 ? -7.169 -13.180 14.364 1.00 92.94 88 ASP A O 1
ATOM 687 N N . GLU A 1 89 ? -6.731 -10.987 14.113 1.00 91.31 89 GLU A N 1
ATOM 688 C CA . GLU A 1 89 ? -6.691 -10.963 12.655 1.00 91.31 89 GLU A CA 1
ATOM 689 C C . GLU A 1 89 ? -5.274 -10.594 12.180 1.00 91.31 89 GLU A C 1
ATOM 691 O O . GLU A 1 89 ? -4.906 -9.415 12.213 1.00 91.31 89 GLU A O 1
ATOM 696 N N . PRO A 1 90 ? -4.474 -11.569 11.704 1.00 88.94 90 PRO A N 1
ATOM 697 C CA . PRO A 1 90 ? -3.072 -11.349 11.338 1.00 88.94 90 PRO A CA 1
ATOM 698 C C . PRO A 1 90 ? -2.907 -10.518 10.054 1.00 88.94 90 PRO A C 1
ATOM 700 O O . PRO A 1 90 ? -1.817 -10.033 9.754 1.00 88.94 90 PRO A O 1
ATOM 703 N N . GLY A 1 91 ? -3.987 -10.309 9.297 1.00 85.25 91 GLY A N 1
ATOM 704 C CA . GLY A 1 91 ? -3.989 -9.584 8.036 1.00 85.25 91 GLY A CA 1
ATOM 705 C C . GLY A 1 91 ? -4.094 -10.514 6.831 1.00 85.25 91 GLY A C 1
ATOM 706 O O . GLY A 1 91 ? -3.770 -11.697 6.882 1.00 85.25 91 GLY A O 1
ATOM 707 N N . ALA A 1 92 ? -4.571 -9.941 5.727 1.00 80.94 92 ALA A N 1
ATOM 708 C CA . ALA A 1 92 ? -4.710 -10.574 4.416 1.00 80.94 92 ALA A CA 1
ATOM 709 C C . ALA A 1 92 ? -5.471 -11.923 4.345 1.00 80.94 92 ALA A C 1
ATOM 711 O O . ALA A 1 92 ? -5.506 -12.526 3.277 1.00 80.94 92 ALA A O 1
ATOM 712 N N . VAL A 1 93 ? -6.162 -12.363 5.402 1.00 82.31 93 VAL A N 1
ATOM 713 C CA . VAL A 1 93 ? -7.013 -13.570 5.384 1.00 82.31 93 VAL A CA 1
ATOM 714 C C . VAL A 1 93 ? -8.489 -13.209 5.259 1.00 82.31 93 VAL A C 1
ATOM 716 O O . VAL A 1 93 ? -8.899 -12.145 5.699 1.00 82.31 93 VAL A O 1
ATOM 719 N N . GLU A 1 94 ? -9.327 -14.040 4.639 1.00 82.81 94 GLU A N 1
ATOM 720 C CA . GLU A 1 94 ? -10.777 -13.793 4.644 1.00 82.81 94 GLU A CA 1
ATOM 721 C C . GLU A 1 94 ? -11.353 -13.926 6.062 1.00 82.81 94 GLU A C 1
ATOM 723 O O . GLU A 1 94 ? -10.992 -14.845 6.793 1.00 82.81 94 GLU A O 1
ATOM 728 N N . GLY A 1 95 ? -12.281 -13.046 6.452 1.00 80.25 95 GLY A N 1
ATOM 729 C CA . GLY A 1 95 ? -12.937 -13.145 7.758 1.00 80.25 95 GLY A CA 1
ATOM 730 C C . GLY A 1 95 ? -13.203 -11.795 8.405 1.00 80.25 95 GLY A C 1
ATOM 731 O O . GLY A 1 95 ? -13.612 -10.875 7.706 1.00 80.25 95 GLY A O 1
ATOM 732 N N . ALA A 1 96 ? -12.989 -11.749 9.727 1.00 77.38 96 ALA A N 1
ATOM 733 C CA . ALA A 1 96 ? -13.089 -10.692 10.752 1.00 77.38 96 ALA A CA 1
ATOM 734 C C . ALA A 1 96 ? -13.838 -9.371 10.467 1.00 77.38 96 ALA A C 1
ATOM 736 O O . ALA A 1 96 ? -14.542 -8.875 11.343 1.00 77.38 96 ALA A O 1
ATOM 737 N N . TRP A 1 97 ? -13.674 -8.770 9.292 1.00 88.56 97 TRP A N 1
ATOM 738 C CA . TRP A 1 97 ? -14.2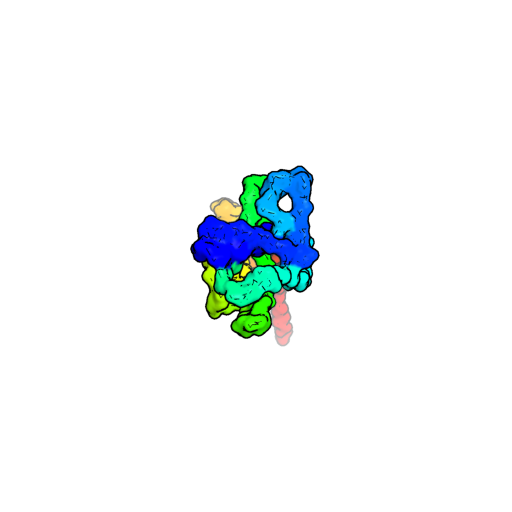78 -7.506 8.892 1.00 88.56 97 TRP A CA 1
ATOM 739 C C . TRP A 1 97 ? -14.460 -7.428 7.371 1.00 88.56 97 TRP A C 1
ATOM 741 O O . TRP A 1 97 ? -13.733 -8.051 6.593 1.00 88.56 97 TRP A O 1
ATOM 751 N N . THR A 1 98 ? -15.434 -6.632 6.938 1.00 91.69 98 THR A N 1
ATOM 752 C CA . THR A 1 98 ? -15.742 -6.429 5.519 1.00 91.69 98 THR A CA 1
ATOM 753 C C . THR A 1 98 ? -14.777 -5.414 4.897 1.00 91.69 98 THR A C 1
ATOM 755 O O . THR A 1 98 ? -14.790 -4.253 5.313 1.00 91.69 98 THR A O 1
ATOM 758 N N . PRO A 1 99 ? -13.975 -5.794 3.884 1.00 91.38 99 PRO A N 1
ATOM 759 C CA . PRO A 1 99 ? -13.116 -4.852 3.181 1.00 91.38 99 PRO A CA 1
ATOM 760 C C . PRO A 1 99 ? -13.937 -4.067 2.145 1.00 91.38 99 PRO A C 1
ATOM 762 O O . PRO A 1 99 ? -14.150 -4.529 1.028 1.00 91.38 99 PRO A O 1
ATOM 765 N N . ASP A 1 100 ? -14.411 -2.876 2.511 1.00 92.12 100 ASP A N 1
ATOM 766 C CA . ASP A 1 100 ? -15.063 -1.948 1.577 1.00 92.12 100 ASP A CA 1
ATOM 767 C C . ASP A 1 100 ? -14.045 -0.905 1.093 1.00 92.12 100 ASP A C 1
ATOM 769 O O . ASP A 1 100 ? -13.600 -0.050 1.857 1.00 92.12 100 ASP A O 1
ATOM 773 N N . GLY A 1 101 ? -13.575 -1.052 -0.147 1.00 91.19 101 GLY A N 1
ATOM 774 C CA . GLY A 1 101 ? -12.472 -0.259 -0.709 1.00 91.19 101 GLY A CA 1
ATOM 775 C C . GLY A 1 101 ? -11.064 -0.694 -0.272 1.00 91.19 101 GLY A C 1
ATOM 776 O O . GLY A 1 101 ? -10.083 -0.263 -0.879 1.00 91.19 101 GLY A O 1
ATOM 777 N N . TRP A 1 102 ? -10.950 -1.582 0.720 1.00 90.44 102 TRP A N 1
ATOM 778 C CA . TRP A 1 102 ? -9.687 -2.182 1.156 1.00 90.44 102 TRP A CA 1
ATOM 779 C C . TRP A 1 102 ? -9.326 -3.415 0.323 1.00 90.44 102 TRP A C 1
ATOM 781 O O . TRP A 1 102 ? -10.194 -4.159 -0.128 1.00 90.44 102 TRP A O 1
ATOM 791 N N . LEU A 1 103 ? -8.027 -3.659 0.154 1.00 87.38 103 LEU A N 1
ATOM 792 C CA . LEU A 1 103 ? -7.507 -4.876 -0.465 1.00 87.38 103 LEU A CA 1
ATOM 793 C C . LEU A 1 103 ? -6.763 -5.699 0.584 1.00 87.38 103 LEU A C 1
ATOM 795 O O . LEU A 1 103 ? -5.981 -5.163 1.365 1.00 87.38 103 LEU A O 1
ATOM 799 N N . ARG A 1 104 ? -6.997 -7.011 0.577 1.00 86.81 104 ARG A N 1
ATOM 800 C CA . ARG A 1 104 ? -6.188 -7.977 1.322 1.00 86.81 104 ARG A CA 1
ATOM 801 C C . ARG A 1 104 ? -4.938 -8.265 0.491 1.00 86.81 104 ARG A C 1
ATOM 803 O O . ARG A 1 104 ? -5.065 -8.635 -0.673 1.00 86.81 104 ARG A O 1
ATOM 810 N N . VAL A 1 105 ? -3.758 -8.023 1.061 1.00 83.81 105 VAL A N 1
ATOM 811 C CA . VAL A 1 105 ? -2.470 -8.140 0.360 1.00 83.81 105 VAL A CA 1
ATOM 812 C C . VAL A 1 105 ? -1.525 -8.997 1.196 1.00 83.81 105 VAL A C 1
ATOM 814 O O . VAL A 1 105 ? -1.061 -8.561 2.245 1.00 83.81 105 VAL A O 1
ATOM 817 N N . ASP A 1 106 ? -1.254 -10.212 0.730 1.00 81.75 106 ASP A N 1
ATOM 818 C CA . ASP A 1 106 ? -0.328 -11.193 1.319 1.00 81.75 106 ASP A CA 1
ATOM 819 C C . ASP A 1 106 ? 0.912 -11.446 0.444 1.00 81.75 106 ASP A C 1
ATOM 821 O O . ASP A 1 106 ? 1.874 -12.077 0.883 1.00 81.75 106 ASP A O 1
ATOM 825 N N . ALA A 1 107 ? 0.913 -10.922 -0.782 1.00 72.75 107 ALA A N 1
ATOM 826 C CA . ALA A 1 107 ? 2.001 -11.045 -1.737 1.00 72.75 107 ALA A CA 1
ATOM 827 C C . ALA A 1 107 ? 2.355 -9.683 -2.357 1.00 72.75 107 ALA A C 1
ATOM 829 O O . ALA A 1 107 ? 1.485 -8.816 -2.500 1.00 72.75 107 ALA A O 1
ATOM 830 N N . PRO A 1 108 ? 3.619 -9.481 -2.775 1.00 72.56 108 PRO A N 1
ATOM 831 C CA . PRO A 1 108 ? 3.986 -8.339 -3.603 1.00 72.56 108 PRO A CA 1
ATOM 832 C C . PRO A 1 108 ? 3.113 -8.273 -4.860 1.00 72.56 108 PRO A C 1
ATOM 834 O O . PRO A 1 108 ? 2.791 -9.301 -5.459 1.00 72.56 108 PRO A O 1
ATOM 837 N N . ILE A 1 109 ? 2.764 -7.059 -5.292 1.00 75.38 109 ILE A N 1
ATOM 838 C CA . ILE A 1 109 ? 2.076 -6.869 -6.572 1.00 75.38 109 ILE A CA 1
ATOM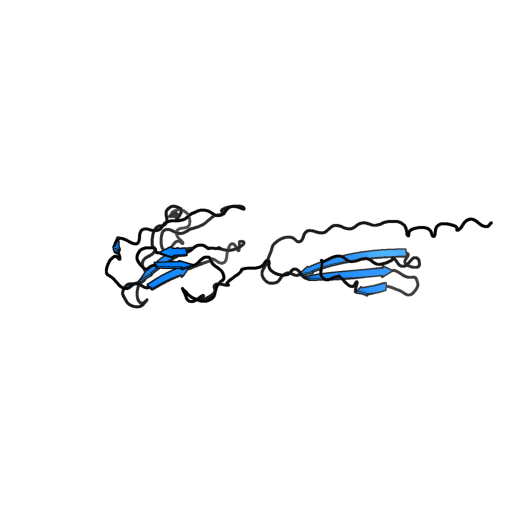 839 C C . ILE A 1 109 ? 3.026 -7.314 -7.695 1.00 75.38 109 ILE A C 1
ATOM 841 O O . ILE A 1 109 ? 4.148 -6.803 -7.753 1.00 75.38 109 ILE A O 1
ATOM 845 N N . PRO A 1 110 ? 2.607 -8.225 -8.594 1.00 77.06 110 PRO A N 1
ATOM 846 C CA . PRO A 1 110 ? 3.444 -8.652 -9.704 1.00 77.06 110 PRO A CA 1
ATOM 847 C C . PRO A 1 110 ? 3.838 -7.475 -10.599 1.00 77.06 110 PRO A C 1
ATOM 849 O O . PRO A 1 110 ? 2.990 -6.697 -11.046 1.00 77.06 110 PRO A O 1
ATOM 852 N N . GLU A 1 111 ? 5.131 -7.380 -10.895 1.00 84.88 111 GLU A N 1
ATOM 853 C CA . GLU A 1 111 ? 5.674 -6.460 -11.886 1.00 84.88 111 GLU A CA 1
ATOM 854 C C . GLU A 1 111 ? 5.920 -7.205 -13.200 1.00 84.88 111 GLU A C 1
ATOM 856 O O . GLU A 1 111 ? 6.638 -8.203 -13.255 1.00 84.88 111 GLU A O 1
ATOM 861 N N . HIS A 1 112 ? 5.305 -6.723 -14.277 1.00 88.19 112 HIS A N 1
ATOM 862 C CA . HIS A 1 112 ? 5.449 -7.272 -15.618 1.00 88.19 112 HIS A CA 1
ATOM 863 C C . HIS A 1 112 ? 6.402 -6.417 -16.450 1.00 88.19 112 HIS A C 1
ATOM 865 O O . HIS A 1 112 ? 6.208 -5.208 -16.590 1.00 88.19 112 HIS A O 1
ATOM 871 N N . TRP A 1 113 ? 7.387 -7.058 -17.073 1.00 92.56 113 TRP A N 1
ATOM 872 C CA . TRP A 1 113 ? 8.403 -6.397 -17.885 1.00 92.56 113 TRP A CA 1
ATOM 873 C C . TRP A 1 113 ? 8.058 -6.469 -19.369 1.00 92.56 113 TRP A C 1
ATOM 875 O O . TRP A 1 113 ? 8.053 -7.541 -19.973 1.00 92.56 113 TRP A O 1
ATOM 885 N N . ASN A 1 114 ? 7.810 -5.316 -19.988 1.00 93.94 114 ASN A N 1
ATOM 886 C CA . ASN A 1 114 ? 7.636 -5.228 -21.433 1.00 93.94 114 ASN A CA 1
ATOM 887 C C . ASN A 1 114 ? 8.924 -4.712 -22.066 1.00 93.94 114 ASN A C 1
ATOM 889 O O . ASN A 1 114 ? 9.235 -3.522 -22.003 1.00 93.94 114 ASN A O 1
ATOM 893 N N . LEU A 1 115 ? 9.669 -5.617 -22.698 1.00 97.06 115 LEU A N 1
ATOM 894 C CA . LEU A 1 115 ? 10.915 -5.284 -23.376 1.00 97.06 115 LEU A CA 1
ATOM 895 C C . LEU A 1 115 ? 10.714 -5.198 -24.894 1.00 97.06 115 LEU A C 1
ATOM 897 O O . LEU A 1 115 ? 10.052 -6.044 -25.517 1.00 97.06 115 LEU A O 1
ATOM 901 N N . ARG A 1 116 ? 11.289 -4.158 -25.501 1.00 97.50 116 ARG A N 1
ATOM 902 C CA . ARG A 1 116 ? 11.352 -3.980 -26.959 1.00 97.50 116 ARG A CA 1
ATOM 903 C C . ARG A 1 116 ? 12.758 -3.602 -27.384 1.00 97.50 116 ARG A C 1
ATOM 905 O O . ARG A 1 116 ? 13.400 -2.786 -26.731 1.00 97.50 116 ARG A O 1
ATOM 912 N N . VAL A 1 117 ? 13.208 -4.136 -28.511 1.00 97.06 117 VAL A N 1
ATOM 913 C CA . VAL A 1 117 ? 14.468 -3.726 -29.135 1.00 97.06 117 VAL A CA 1
ATOM 914 C C . VAL A 1 117 ? 14.148 -3.038 -30.445 1.00 97.06 117 VAL A C 1
ATOM 916 O O . VAL A 1 117 ? 13.513 -3.614 -31.326 1.00 97.06 117 VAL A O 1
ATOM 919 N N . VAL A 1 118 ? 14.584 -1.790 -30.565 1.00 97.81 118 VAL A N 1
ATOM 920 C CA . VAL A 1 118 ? 14.497 -1.015 -31.799 1.00 97.81 118 VAL A CA 1
ATOM 921 C C . VAL A 1 118 ? 15.828 -1.130 -32.527 1.00 97.81 118 VAL A C 1
ATOM 923 O O . VAL A 1 118 ? 16.870 -0.803 -31.957 1.00 97.81 118 VAL A O 1
ATOM 926 N N . ARG A 1 119 ? 15.800 -1.584 -33.779 1.00 96.62 119 ARG A N 1
ATOM 927 C CA . ARG A 1 119 ? 16.982 -1.788 -34.626 1.00 96.62 119 ARG A CA 1
ATOM 928 C C . ARG A 1 119 ? 16.899 -0.926 -35.874 1.00 96.62 119 ARG A C 1
ATOM 930 O O . ARG A 1 119 ? 15.874 -0.918 -36.556 1.00 96.62 119 ARG A O 1
ATOM 937 N N . TRP A 1 120 ? 17.992 -0.243 -36.196 1.00 97.38 120 TRP A N 1
ATOM 938 C CA . TRP A 1 120 ? 18.155 0.489 -37.451 1.00 97.38 120 TRP A CA 1
ATOM 939 C C . TRP A 1 120 ? 19.041 -0.326 -38.386 1.00 97.38 120 TRP A C 1
ATOM 941 O O . TRP A 1 120 ? 20.250 -0.407 -38.190 1.00 97.38 120 TRP A O 1
ATOM 951 N N . THR A 1 121 ? 18.425 -0.932 -39.396 1.00 94.50 121 THR A N 1
ATOM 952 C CA . THR A 1 121 ? 19.101 -1.757 -40.409 1.00 94.50 121 THR A CA 1
ATOM 953 C C . THR A 1 121 ? 19.101 -1.037 -41.762 1.00 94.50 121 THR A C 1
ATOM 955 O O . THR A 1 121 ? 18.307 -0.107 -41.953 1.00 94.50 121 THR A O 1
ATOM 958 N N . PRO A 1 122 ? 19.917 -1.463 -42.744 1.00 93.62 122 PRO A N 1
ATOM 959 C CA . PRO A 1 122 ? 19.830 -0.952 -44.115 1.00 93.62 122 PRO A CA 1
ATOM 960 C C . PRO A 1 122 ? 18.434 -1.101 -44.748 1.00 93.62 122 PRO A C 1
ATOM 962 O O . PRO A 1 122 ? 18.072 -0.335 -45.636 1.00 93.62 122 PRO A O 1
ATOM 965 N N . GLN A 1 123 ? 17.632 -2.062 -44.281 1.00 92.81 123 GLN A N 1
ATOM 966 C CA . GLN A 1 123 ? 16.264 -2.328 -44.738 1.00 92.81 123 GLN A CA 1
ATOM 967 C C . GLN A 1 123 ? 15.207 -1.481 -44.002 1.00 92.81 123 GLN A C 1
ATOM 969 O O . GLN A 1 123 ? 14.012 -1.610 -44.279 1.00 92.81 123 GLN A O 1
ATOM 974 N N . GLY A 1 124 ? 15.627 -0.624 -43.066 1.00 94.62 124 GLY A N 1
ATOM 975 C CA . GLY A 1 124 ? 14.772 0.266 -42.284 1.00 94.62 124 GLY A CA 1
ATOM 976 C C . GLY A 1 124 ? 14.747 -0.055 -40.788 1.00 94.62 124 GLY A C 1
ATOM 977 O O . GLY A 1 124 ? 15.560 -0.824 -40.266 1.00 94.62 124 GLY A O 1
ATOM 978 N N . VAL A 1 125 ? 13.800 0.572 -40.086 1.00 97.19 125 VAL A N 1
ATOM 979 C CA . VAL A 1 125 ? 13.615 0.413 -38.637 1.00 97.19 125 VAL A CA 1
ATOM 980 C C . VAL A 1 125 ? 12.741 -0.804 -38.338 1.00 97.19 125 VAL A C 1
ATOM 982 O O . VAL A 1 125 ? 11.695 -1.005 -38.964 1.00 97.19 125 VAL A O 1
ATOM 985 N N . ARG A 1 126 ? 13.162 -1.609 -37.361 1.00 95.56 126 ARG A N 1
ATOM 986 C CA . ARG A 1 126 ? 12.412 -2.751 -36.821 1.00 95.56 126 ARG A CA 1
ATOM 987 C C . ARG A 1 126 ? 12.257 -2.615 -35.313 1.00 95.56 126 ARG A C 1
ATOM 989 O O . ARG A 1 126 ? 13.128 -2.054 -34.655 1.00 95.56 126 ARG A O 1
ATOM 996 N N . VAL A 1 127 ? 11.134 -3.102 -34.793 1.00 96.81 127 VAL A N 1
ATOM 997 C CA . VAL A 1 127 ? 10.816 -3.111 -33.363 1.00 96.81 127 VAL A CA 1
ATOM 998 C C . VAL A 1 127 ? 10.403 -4.525 -33.005 1.00 96.81 127 VAL A C 1
ATOM 1000 O O . VAL A 1 127 ? 9.356 -4.987 -33.456 1.00 96.81 127 VAL A O 1
ATOM 1003 N N . ASP A 1 128 ? 11.219 -5.196 -32.202 1.00 95.25 128 ASP A N 1
ATOM 1004 C CA . ASP A 1 128 ? 11.020 -6.601 -31.868 1.00 95.25 128 ASP A CA 1
ATOM 1005 C C . ASP A 1 128 ? 10.727 -6.768 -30.373 1.00 95.25 128 ASP A C 1
ATOM 1007 O O . ASP A 1 128 ? 11.348 -6.093 -29.542 1.00 95.25 128 ASP A O 1
ATOM 1011 N N . PRO A 1 129 ? 9.778 -7.642 -29.999 1.00 96.81 129 PRO A N 1
ATOM 1012 C CA . PRO A 1 129 ? 9.596 -8.041 -28.614 1.00 96.81 129 PRO A CA 1
ATOM 1013 C C . PRO A 1 129 ? 10.789 -8.864 -28.125 1.00 96.81 129 PRO A C 1
ATOM 1015 O O . PRO A 1 129 ? 11.318 -9.697 -28.858 1.00 96.81 129 PRO A O 1
ATOM 1018 N N . VAL A 1 130 ? 11.170 -8.666 -26.864 1.00 97.06 130 VAL A N 1
ATOM 1019 C CA . VAL A 1 130 ? 12.093 -9.559 -26.154 1.00 97.06 130 VAL A CA 1
ATOM 1020 C C . VAL A 1 130 ? 11.283 -10.346 -25.133 1.00 97.06 130 VAL A C 1
ATOM 1022 O O . VAL A 1 130 ? 10.513 -9.757 -24.373 1.00 97.06 130 VAL A O 1
ATOM 1025 N N . ALA A 1 131 ? 11.424 -11.671 -25.158 1.00 96.00 131 ALA A N 1
ATOM 1026 C CA . ALA A 1 131 ? 10.816 -12.539 -24.160 1.00 96.00 131 ALA A CA 1
ATOM 1027 C C . ALA A 1 131 ? 11.511 -12.335 -22.809 1.00 96.00 131 ALA A C 1
ATOM 1029 O O . ALA A 1 131 ? 12.735 -12.219 -22.756 1.00 96.00 131 ALA A O 1
ATOM 1030 N N . VAL A 1 132 ? 10.712 -12.276 -21.748 1.00 95.62 132 VAL A N 1
ATOM 1031 C CA . VAL A 1 132 ? 11.181 -12.167 -20.367 1.00 95.62 132 VAL A CA 1
ATOM 1032 C C . VAL A 1 132 ? 10.750 -13.430 -19.641 1.00 95.62 132 VAL A C 1
ATOM 1034 O O . VAL A 1 132 ? 9.595 -13.848 -19.764 1.00 95.62 132 VAL A O 1
ATOM 1037 N N . ASP A 1 133 ? 11.684 -14.036 -18.924 1.00 92.94 133 ASP A N 1
ATOM 1038 C CA . ASP A 1 133 ? 11.456 -15.222 -18.119 1.00 92.94 133 ASP A CA 1
ATOM 1039 C C . ASP A 1 133 ? 10.635 -14.891 -16.865 1.00 92.94 133 ASP A C 1
ATOM 1041 O O . ASP A 1 133 ? 10.447 -13.734 -16.481 1.00 92.94 133 ASP A O 1
ATOM 1045 N N . VAL A 1 134 ? 10.106 -15.931 -16.215 1.00 87.44 134 VAL A N 1
ATOM 1046 C CA . VAL A 1 134 ? 9.239 -15.792 -15.030 1.00 87.44 134 VAL A CA 1
ATOM 1047 C C . VAL A 1 134 ? 9.942 -15.117 -13.846 1.00 87.44 134 VAL A C 1
ATOM 1049 O O . VAL A 1 134 ? 9.282 -14.542 -12.987 1.00 87.44 134 VAL A O 1
ATOM 1052 N N . ASP A 1 135 ? 11.273 -15.170 -13.809 1.00 89.00 135 ASP A N 1
ATOM 1053 C CA . ASP A 1 135 ? 12.110 -14.520 -12.799 1.00 89.00 135 ASP A CA 1
ATOM 1054 C C . ASP A 1 135 ? 12.446 -13.054 -13.137 1.00 89.00 135 ASP A C 1
ATOM 1056 O O . ASP A 1 13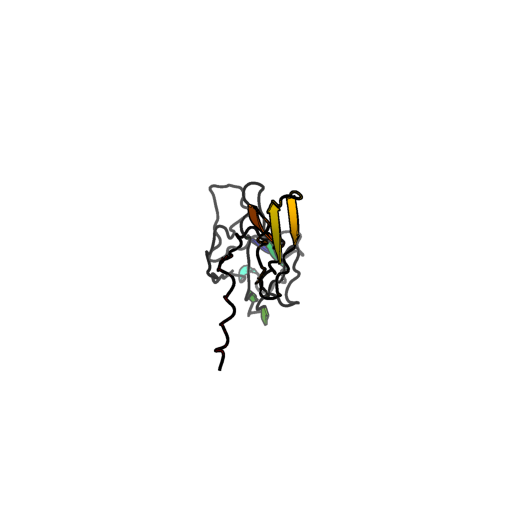5 ? 13.184 -12.402 -12.400 1.00 89.00 135 ASP A O 1
ATOM 1060 N N . GLY A 1 136 ? 11.901 -12.521 -14.237 1.00 90.31 136 GLY A N 1
ATOM 1061 C CA . GLY A 1 136 ? 12.130 -11.151 -14.691 1.00 90.31 136 GLY A CA 1
ATOM 1062 C C . GLY A 1 136 ? 13.413 -10.962 -15.502 1.00 90.31 136 GLY A C 1
ATOM 1063 O O . GLY A 1 136 ? 13.743 -9.826 -15.850 1.00 90.31 136 GLY A O 1
ATOM 1064 N N . THR A 1 137 ? 14.141 -12.033 -15.828 1.00 94.38 137 THR A N 1
ATOM 1065 C CA . THR A 1 137 ? 15.369 -11.946 -16.626 1.00 94.38 137 THR A CA 1
ATOM 1066 C C . THR A 1 137 ? 15.097 -12.081 -18.125 1.00 94.38 137 THR A C 1
ATOM 1068 O O . THR A 1 137 ? 14.104 -12.653 -18.564 1.00 94.38 137 THR A O 1
ATOM 1071 N N . ALA A 1 138 ? 15.970 -11.496 -18.946 1.00 95.75 138 ALA A N 1
ATOM 1072 C CA . ALA A 1 138 ? 15.911 -11.630 -20.395 1.00 95.75 138 ALA A CA 1
ATOM 1073 C C . ALA A 1 138 ? 17.320 -11.593 -20.986 1.00 95.75 138 ALA A C 1
ATOM 1075 O O . ALA A 1 138 ? 18.165 -10.800 -20.570 1.00 95.75 138 ALA A O 1
ATOM 1076 N N . SER A 1 139 ? 17.567 -12.430 -21.991 1.00 94.88 139 SER A N 1
ATOM 1077 C CA . SER A 1 139 ? 18.820 -12.449 -22.748 1.00 94.88 139 SER A CA 1
ATOM 1078 C C . SER A 1 139 ? 18.533 -12.596 -24.235 1.00 94.88 139 SER A C 1
ATOM 1080 O O . SER A 1 139 ? 17.761 -13.453 -24.655 1.00 94.88 139 SER A O 1
ATOM 1082 N N . PHE A 1 140 ? 19.167 -11.761 -25.054 1.00 93.56 140 PHE A N 1
ATOM 1083 C CA . PHE A 1 140 ? 19.029 -11.797 -26.507 1.00 93.56 140 PHE A CA 1
ATOM 1084 C C . PHE A 1 140 ? 20.316 -11.309 -27.175 1.00 93.56 140 PHE A C 1
ATOM 1086 O O . PHE A 1 140 ? 21.116 -10.592 -26.575 1.00 93.56 140 PHE A O 1
ATOM 1093 N N . LYS A 1 141 ? 20.525 -11.708 -28.431 1.00 93.19 141 LYS A N 1
ATOM 1094 C CA . LYS A 1 141 ? 21.667 -11.249 -29.229 1.00 93.19 141 LYS A CA 1
ATOM 1095 C C . LYS A 1 141 ? 21.308 -9.970 -29.973 1.00 93.19 141 LYS A C 1
ATOM 1097 O O . LYS A 1 141 ? 20.199 -9.850 -30.492 1.00 93.19 141 LYS A O 1
ATOM 1102 N N . LEU A 1 142 ? 22.257 -9.041 -30.051 1.00 92.06 142 LEU A N 1
ATOM 1103 C CA . LEU A 1 142 ? 22.128 -7.884 -30.928 1.00 92.06 142 LEU A CA 1
ATOM 1104 C C . LEU A 1 142 ? 22.336 -8.312 -32.381 1.00 92.06 142 LEU A C 1
ATOM 1106 O O . LEU A 1 142 ? 23.144 -9.187 -32.680 1.00 92.06 142 LEU A O 1
ATOM 1110 N N . ASP A 1 143 ? 21.581 -7.686 -33.275 1.00 90.31 143 ASP A N 1
ATOM 1111 C CA . ASP A 1 143 ? 21.737 -7.868 -34.711 1.00 90.31 143 ASP A CA 1
ATOM 1112 C C . ASP A 1 143 ? 22.965 -7.097 -35.199 1.00 90.31 143 ASP A C 1
ATOM 1114 O O . ASP A 1 143 ? 22.982 -5.867 -35.173 1.00 90.31 143 ASP A O 1
ATOM 1118 N N . GLU A 1 144 ? 23.975 -7.823 -35.665 1.00 90.44 144 GLU A N 1
ATOM 1119 C CA . GLU A 1 144 ? 25.229 -7.259 -36.172 1.00 90.44 144 GLU A CA 1
ATOM 1120 C C . GLU A 1 144 ? 25.042 -6.427 -37.450 1.00 90.44 144 GLU A C 1
ATOM 1122 O O . GLU A 1 144 ? 25.879 -5.584 -37.765 1.00 90.44 144 GLU A O 1
ATOM 1127 N N . SER A 1 145 ? 23.939 -6.620 -38.182 1.00 90.50 145 SER A N 1
ATOM 1128 C CA . SER A 1 145 ? 23.623 -5.813 -39.366 1.00 90.50 145 SER A CA 1
ATOM 1129 C C . SER A 1 145 ? 23.021 -4.445 -39.024 1.00 90.50 145 SER A C 1
ATOM 1131 O O . SER A 1 145 ? 22.917 -3.575 -39.896 1.00 90.50 145 SER A O 1
ATOM 1133 N N . ALA A 1 146 ? 22.618 -4.232 -37.767 1.00 94.44 146 ALA A N 1
ATOM 1134 C CA . ALA A 1 146 ? 22.051 -2.972 -37.323 1.00 94.44 146 ALA A CA 1
ATOM 1135 C C . ALA A 1 146 ? 23.158 -1.948 -37.030 1.00 94.44 146 ALA A C 1
ATOM 1137 O O . ALA A 1 146 ? 24.059 -2.186 -36.230 1.00 94.44 146 ALA A O 1
ATOM 1138 N N . SER A 1 147 ? 23.048 -0.750 -37.606 1.00 95.38 147 SER A N 1
ATOM 1139 C CA . SER A 1 147 ? 23.959 0.364 -37.300 1.00 95.38 147 SER A CA 1
ATOM 1140 C C . SER A 1 147 ? 23.711 0.961 -35.914 1.00 95.38 147 SER A C 1
ATOM 1142 O O . SER A 1 147 ? 24.570 1.641 -35.352 1.00 95.38 147 SER A O 1
ATOM 1144 N N . ARG A 1 148 ? 22.518 0.723 -35.360 1.00 95.00 148 ARG A N 1
ATOM 1145 C CA . ARG A 1 148 ? 22.106 1.146 -34.024 1.00 95.00 148 ARG A CA 1
ATOM 1146 C C . ARG A 1 148 ? 21.068 0.182 -33.466 1.00 95.00 148 ARG A C 1
ATOM 1148 O O . ARG A 1 148 ? 20.158 -0.232 -34.186 1.00 95.00 148 ARG A O 1
ATOM 1155 N N . SER A 1 149 ? 21.160 -0.074 -32.164 1.00 95.75 149 SER A N 1
ATOM 1156 C CA . SER A 1 149 ? 20.127 -0.751 -31.379 1.00 95.75 149 SER A CA 1
ATOM 1157 C C . SER A 1 149 ? 19.744 0.086 -30.155 1.00 95.75 149 SER A C 1
ATOM 1159 O O . SER A 1 149 ? 20.578 0.799 -29.598 1.00 95.75 149 SER A O 1
ATOM 1161 N N . MET A 1 150 ? 18.480 0.020 -29.744 1.00 96.62 150 MET A N 1
ATOM 1162 C CA . MET A 1 150 ? 17.957 0.637 -28.522 1.00 96.62 150 MET A CA 1
ATOM 1163 C C . MET A 1 150 ? 17.081 -0.375 -27.791 1.00 96.62 150 MET A C 1
ATOM 1165 O O . MET A 1 150 ? 16.134 -0.894 -28.377 1.00 96.62 150 MET A O 1
ATOM 1169 N N . LEU A 1 151 ? 17.375 -0.621 -26.515 1.00 97.06 151 LEU A N 1
ATOM 1170 C CA . LEU A 1 151 ? 16.491 -1.363 -25.624 1.00 97.06 151 LEU A CA 1
ATOM 1171 C C . LEU A 1 151 ? 15.504 -0.386 -24.978 1.00 97.06 151 LEU A C 1
ATOM 1173 O O . LEU A 1 151 ? 15.909 0.607 -24.377 1.00 97.06 151 LEU A O 1
ATOM 1177 N N . VAL A 1 152 ? 14.216 -0.679 -25.104 1.00 97.06 152 VAL A N 1
ATOM 1178 C CA . VAL A 1 152 ? 13.132 -0.011 -24.388 1.00 97.06 152 VAL A CA 1
ATOM 1179 C C . VAL A 1 152 ? 12.677 -0.946 -23.275 1.00 97.06 152 VAL A C 1
ATOM 1181 O O . VAL A 1 152 ? 12.271 -2.079 -23.543 1.00 97.06 152 VAL A O 1
ATOM 1184 N N . VAL A 1 153 ? 12.750 -0.455 -22.040 1.00 95.50 153 VAL A N 1
ATOM 1185 C CA . VAL A 1 153 ? 12.327 -1.158 -20.826 1.00 95.50 153 VAL A CA 1
ATOM 1186 C C . VAL A 1 153 ? 11.063 -0.475 -20.314 1.00 95.50 153 VAL A C 1
ATOM 1188 O O . VAL A 1 153 ? 11.112 0.688 -19.919 1.00 95.50 153 VAL A O 1
ATOM 1191 N N . ALA A 1 154 ? 9.930 -1.172 -20.367 1.00 92.69 154 ALA A N 1
ATOM 1192 C CA . ALA A 1 154 ? 8.637 -0.667 -19.911 1.00 92.69 154 ALA A CA 1
ATOM 1193 C C . ALA A 1 154 ? 8.063 -1.596 -18.824 1.00 92.69 154 ALA A C 1
ATOM 1195 O O . ALA A 1 154 ? 7.301 -2.519 -19.136 1.00 92.69 154 ALA A O 1
ATOM 1196 N N . PRO A 1 155 ? 8.455 -1.396 -17.555 1.00 90.75 155 PRO A N 1
ATOM 1197 C CA . PRO A 1 155 ? 7.872 -2.119 -16.439 1.00 90.75 155 PRO A CA 1
ATOM 1198 C C . PRO A 1 155 ? 6.433 -1.665 -16.206 1.00 90.75 155 PRO A C 1
ATOM 1200 O O . PRO A 1 155 ? 6.087 -0.494 -16.376 1.00 90.75 155 PRO A O 1
ATOM 1203 N N . THR A 1 156 ? 5.585 -2.607 -15.821 1.00 88.19 156 THR A N 1
ATOM 1204 C CA . THR A 1 156 ? 4.174 -2.374 -15.530 1.00 88.19 156 THR A CA 1
ATOM 1205 C C . THR A 1 156 ? 3.775 -3.182 -14.311 1.00 88.19 156 THR A C 1
ATOM 1207 O O . THR A 1 156 ? 3.761 -4.406 -14.353 1.00 88.19 156 THR A O 1
ATOM 1210 N N . ALA A 1 157 ? 3.404 -2.499 -13.239 1.00 84.12 157 ALA A N 1
ATOM 1211 C CA . ALA A 1 157 ? 2.783 -3.101 -12.072 1.00 84.12 157 ALA A CA 1
ATOM 1212 C C . ALA A 1 157 ? 1.462 -2.353 -11.832 1.00 84.12 157 ALA A C 1
ATOM 1214 O O . ALA A 1 157 ? 1.465 -1.119 -11.734 1.00 84.12 157 ALA A O 1
ATOM 1215 N N . PRO A 1 158 ? 0.305 -3.038 -11.817 1.00 73.88 158 PRO A N 1
ATOM 1216 C CA . PRO A 1 158 ? -0.964 -2.374 -11.564 1.00 73.88 158 PRO A CA 1
ATOM 1217 C C . PRO A 1 158 ? -0.935 -1.625 -10.227 1.00 73.88 158 PRO A C 1
ATOM 1219 O O . PRO A 1 158 ? -0.451 -2.147 -9.230 1.00 73.88 158 PRO A O 1
ATOM 1222 N N . ARG A 1 159 ? -1.528 -0.425 -10.187 1.00 70.62 159 ARG A N 1
ATOM 1223 C CA . ARG A 1 159 ? -1.859 0.294 -8.937 1.00 70.62 159 ARG A CA 1
ATOM 1224 C C . ARG A 1 159 ? -0.664 0.731 -8.075 1.00 70.62 159 ARG A C 1
ATOM 1226 O O . ARG A 1 159 ? -0.880 1.142 -6.942 1.00 70.62 159 ARG A O 1
ATOM 1233 N N . THR A 1 160 ? 0.558 0.714 -8.605 1.00 72.75 160 THR A N 1
ATOM 1234 C CA . THR A 1 160 ? 1.736 1.285 -7.940 1.00 72.75 160 THR A CA 1
ATOM 1235 C C . THR A 1 160 ? 2.310 2.458 -8.732 1.00 72.75 160 THR A C 1
ATOM 1237 O O . THR A 1 160 ? 2.229 2.503 -9.958 1.00 72.75 160 THR A O 1
ATOM 1240 N N . LEU A 1 161 ? 2.880 3.418 -8.006 1.00 72.50 161 LEU A N 1
ATOM 1241 C CA . LEU A 1 161 ? 3.669 4.531 -8.545 1.00 72.50 161 LEU A CA 1
ATOM 1242 C C . LEU A 1 161 ? 5.162 4.375 -8.217 1.00 72.50 161 LEU A C 1
ATOM 1244 O O . LEU A 1 161 ? 5.943 5.305 -8.416 1.00 72.50 161 LEU A O 1
ATOM 1248 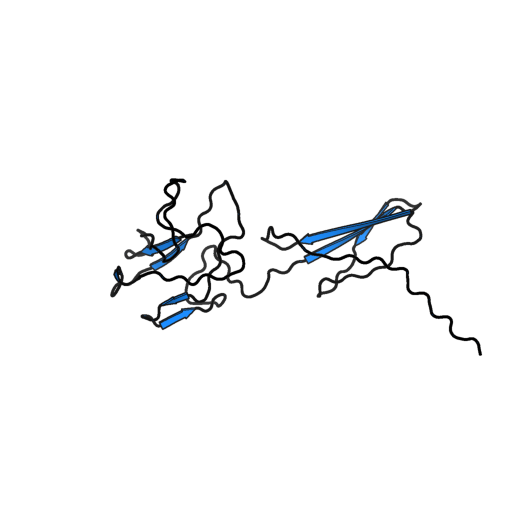N N . LEU A 1 162 ? 5.554 3.223 -7.668 1.00 78.44 162 LEU A N 1
ATOM 1249 C CA . LEU A 1 162 ? 6.933 2.964 -7.288 1.00 78.44 162 LEU A CA 1
ATOM 1250 C C . LEU A 1 162 ? 7.832 2.862 -8.525 1.00 78.44 162 LEU A C 1
ATOM 1252 O O . LEU A 1 162 ? 7.441 2.239 -9.515 1.00 78.44 162 LEU A O 1
ATOM 1256 N N . PRO A 1 163 ? 9.042 3.447 -8.479 1.00 81.12 163 PRO A N 1
ATOM 1257 C CA . PRO A 1 163 ? 10.008 3.270 -9.546 1.00 81.12 163 PRO A CA 1
ATOM 1258 C C . PRO A 1 163 ? 10.468 1.810 -9.612 1.00 81.12 163 PRO A C 1
ATOM 1260 O O . PRO A 1 163 ? 10.852 1.214 -8.606 1.00 81.12 163 PRO A O 1
ATOM 1263 N N . ALA A 1 164 ? 10.478 1.270 -10.825 1.00 87.50 164 ALA A N 1
ATOM 1264 C CA . ALA A 1 164 ? 11.047 -0.032 -11.130 1.00 87.50 164 ALA A CA 1
ATOM 1265 C C . ALA A 1 164 ? 12.579 0.014 -11.100 1.00 87.50 164 ALA A C 1
ATOM 1267 O O . ALA A 1 164 ? 13.190 0.954 -11.617 1.00 87.50 164 ALA A O 1
ATOM 1268 N N . SER A 1 165 ? 13.205 -1.026 -10.554 1.00 89.75 165 SER A N 1
ATOM 1269 C CA . SER A 1 165 ? 14.665 -1.177 -10.552 1.00 89.75 165 SER A CA 1
ATOM 1270 C C . SER A 1 165 ? 15.080 -2.286 -11.512 1.00 89.75 165 SER A C 1
ATOM 1272 O O . SER A 1 165 ? 14.534 -3.381 -11.462 1.00 89.75 165 SER A O 1
ATOM 1274 N N . TYR A 1 166 ? 16.057 -2.015 -12.377 1.00 92.81 166 TYR A N 1
ATOM 1275 C CA . TYR A 1 166 ? 16.580 -2.988 -13.337 1.00 92.81 166 TYR A CA 1
ATOM 1276 C C . TYR A 1 166 ? 18.076 -2.774 -13.575 1.00 92.81 166 TYR A C 1
ATOM 1278 O O . TYR A 1 166 ? 18.614 -1.691 -13.334 1.00 92.81 166 TYR A O 1
ATOM 1286 N N . SER A 1 167 ? 18.747 -3.806 -14.080 1.00 95.19 167 SER A N 1
ATOM 1287 C CA . SER A 1 167 ? 20.131 -3.737 -14.543 1.00 95.19 167 SER A CA 1
ATOM 1288 C C . SER A 1 167 ? 20.226 -4.241 -15.981 1.00 95.19 167 SER A C 1
ATOM 1290 O O . SER A 1 167 ? 19.451 -5.090 -16.418 1.00 95.19 167 SER A O 1
ATOM 1292 N N . VAL A 1 168 ? 21.160 -3.676 -16.746 1.00 95.69 168 VAL A N 1
ATOM 1293 C CA . VAL A 1 168 ? 21.437 -4.091 -18.124 1.00 95.69 168 VAL A CA 1
ATOM 1294 C C . VAL A 1 168 ? 22.931 -4.300 -18.254 1.00 95.69 168 VAL A C 1
ATOM 1296 O O . VAL A 1 168 ? 23.716 -3.401 -17.953 1.00 95.69 168 VAL A O 1
ATOM 1299 N N . THR A 1 169 ? 23.308 -5.471 -18.751 1.00 95.69 169 THR A N 1
ATOM 1300 C CA . THR A 1 169 ? 24.696 -5.801 -19.062 1.00 95.69 169 THR A CA 1
ATOM 1301 C C . THR A 1 169 ? 24.811 -6.064 -20.552 1.00 95.69 169 THR A C 1
ATOM 1303 O O . THR A 1 169 ? 24.023 -6.817 -21.120 1.00 95.69 169 THR A O 1
ATOM 1306 N N . LEU A 1 170 ? 25.809 -5.447 -21.181 1.00 92.75 170 LEU A N 1
ATOM 1307 C CA . LEU A 1 170 ? 26.196 -5.733 -22.554 1.00 92.75 170 LEU A CA 1
ATOM 1308 C C . LEU A 1 170 ? 27.576 -6.384 -22.537 1.00 92.75 170 LEU A C 1
ATOM 1310 O O . LEU A 1 170 ? 28.534 -5.797 -22.036 1.00 92.75 170 LEU A O 1
ATOM 1314 N N . SER A 1 171 ? 27.672 -7.584 -23.094 1.00 91.62 171 SER A N 1
ATOM 1315 C CA . SER A 1 171 ? 28.924 -8.317 -23.240 1.00 91.62 171 SER A CA 1
ATOM 1316 C C . SER A 1 171 ? 29.153 -8.708 -24.702 1.00 91.62 171 SER A C 1
ATOM 1318 O O . SER A 1 171 ? 28.186 -8.872 -25.455 1.00 91.62 171 SER A O 1
ATOM 1320 N N . PRO A 1 172 ? 30.420 -8.863 -25.129 1.00 86.56 172 PRO A N 1
ATOM 1321 C CA . PRO A 1 172 ? 30.729 -9.519 -26.392 1.00 86.56 172 PRO A CA 1
ATOM 1322 C C . PRO A 1 172 ? 30.110 -10.918 -26.430 1.00 86.56 172 PRO A C 1
ATOM 1324 O O . PRO A 1 172 ? 29.986 -11.579 -25.394 1.00 86.56 172 PRO A O 1
ATOM 1327 N N . ALA A 1 173 ? 29.746 -11.390 -27.623 1.00 74.12 173 ALA A N 1
ATOM 1328 C CA . ALA A 1 173 ? 29.401 -12.794 -27.787 1.00 74.12 173 ALA A CA 1
ATOM 1329 C C . ALA A 1 173 ? 30.598 -13.645 -27.332 1.00 74.12 173 ALA A C 1
ATOM 1331 O O . ALA A 1 173 ? 31.732 -13.344 -27.692 1.00 74.12 173 ALA A O 1
ATOM 1332 N N . ALA A 1 174 ? 30.356 -14.673 -26.513 1.00 66.94 174 ALA A N 1
ATOM 1333 C CA . ALA A 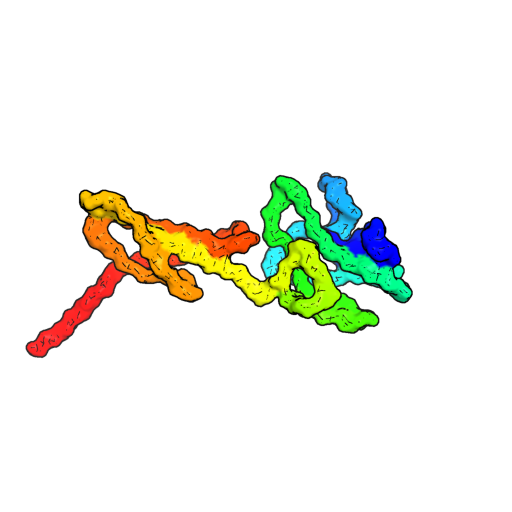1 174 ? 31.420 -15.587 -26.120 1.00 66.94 174 ALA A CA 1
ATOM 1334 C C . ALA A 1 174 ? 32.016 -16.225 -27.384 1.00 66.94 174 ALA A C 1
ATOM 1336 O O . ALA A 1 174 ? 31.288 -16.880 -28.139 1.00 66.94 174 ALA A O 1
ATOM 1337 N N . ASP A 1 175 ? 33.314 -16.015 -27.615 1.00 53.31 175 ASP A N 1
ATOM 1338 C CA . ASP A 1 175 ? 34.035 -16.687 -28.690 1.00 53.31 175 ASP A CA 1
ATOM 1339 C C . ASP A 1 175 ? 33.897 -18.200 -28.499 1.00 53.31 175 ASP A C 1
ATOM 1341 O O . ASP A 1 175 ? 34.054 -18.728 -27.392 1.00 53.31 175 ASP A O 1
ATOM 1345 N N . LYS A 1 176 ? 33.579 -18.919 -29.581 1.00 51.28 176 LYS A N 1
ATOM 1346 C CA . LYS A 1 176 ? 33.717 -20.377 -29.585 1.00 51.28 176 LYS A CA 1
ATOM 1347 C C . LYS A 1 176 ? 35.182 -20.673 -29.271 1.00 51.28 176 LYS A C 1
ATOM 1349 O O . LYS A 1 176 ? 36.043 -20.309 -30.060 1.00 51.28 176 LYS A O 1
ATOM 1354 N N . GLN A 1 177 ? 35.448 -21.323 -28.138 1.00 45.03 177 GLN A N 1
ATOM 1355 C CA . GLN A 1 177 ? 36.754 -21.916 -27.864 1.00 45.03 177 GLN A CA 1
ATOM 1356 C C . GLN A 1 177 ? 37.161 -22.761 -29.073 1.00 45.03 177 GLN A C 1
ATOM 1358 O O . GLN A 1 177 ? 36.471 -23.728 -29.412 1.00 45.03 177 GLN A O 1
ATOM 1363 N N . ASP A 1 178 ? 38.258 -22.371 -29.722 1.00 46.41 178 ASP A N 1
ATOM 1364 C CA . ASP A 1 178 ? 38.952 -23.213 -30.685 1.00 46.41 178 ASP A CA 1
ATOM 1365 C C . ASP A 1 178 ? 39.229 -24.555 -30.006 1.00 46.41 178 ASP A C 1
ATOM 1367 O O . ASP A 1 178 ? 39.927 -24.640 -28.992 1.00 46.41 178 ASP A O 1
ATOM 1371 N N . SER A 1 179 ? 38.619 -25.613 -30.539 1.00 39.06 179 SER A N 1
ATOM 1372 C CA . SER A 1 179 ? 39.017 -26.972 -30.189 1.00 39.06 179 SER A CA 1
ATOM 1373 C C . SER A 1 179 ? 40.469 -27.150 -30.638 1.00 39.06 179 SER A C 1
ATOM 1375 O O . SER A 1 179 ? 40.782 -26.765 -31.768 1.00 39.06 179 SER A O 1
ATOM 1377 N N . PRO A 1 180 ? 41.364 -27.710 -29.807 1.00 45.78 180 PRO A N 1
ATOM 1378 C CA . PRO A 1 180 ? 42.715 -27.978 -30.258 1.00 45.78 180 PRO A CA 1
ATOM 1379 C C . PRO A 1 180 ? 42.637 -29.019 -31.375 1.00 45.78 180 PRO A C 1
ATOM 1381 O O . PRO A 1 180 ? 42.059 -30.090 -31.195 1.00 45.78 180 PRO A O 1
ATOM 1384 N N . VAL A 1 181 ? 43.182 -28.671 -32.536 1.00 46.59 181 VAL A N 1
ATOM 1385 C CA . VAL A 1 181 ? 43.484 -29.633 -33.594 1.00 46.59 181 VAL A CA 1
ATOM 1386 C C . VAL A 1 181 ? 44.614 -30.519 -33.062 1.00 46.59 181 VAL A C 1
ATOM 1388 O O . VAL A 1 181 ? 45.667 -29.994 -32.699 1.00 46.59 181 VAL A O 1
ATOM 1391 N N . GLU A 1 182 ? 44.346 -31.823 -32.948 1.00 44.38 182 GLU A N 1
ATOM 1392 C CA . GLU A 1 182 ? 45.350 -32.879 -32.715 1.00 44.38 182 GLU A CA 1
ATOM 1393 C C . GLU A 1 182 ? 46.390 -32.941 -33.843 1.00 44.38 182 GLU A C 1
ATOM 1395 O O . GLU A 1 182 ? 45.996 -32.804 -35.027 1.00 44.38 182 GLU A O 1
#

pLDDT: mean 87.56, std 12.09, range [39.06, 97.81]

Radius of gyration: 26.96 Å; chains: 1; bounding box: 72×57×72 Å

Secondary structure (DSSP, 8-state):
-EEEEESSSSSS-EEEPPTT-B--TTT---SSSB--S--TTS--------GGGTTS--EEEEE----SS---S------EEEGGGTEEE-SSSS-SS--SS----SSPPPPEEEEEEEEEETTEEEEEEE---TTS-------TT-SEEEEEEEEE-TT--PPP-------PPPP---PPP-

Foldseek 3Di:
DFKWKDQPVPPDIDTFDKPQFDDDPPVVPDPDTGDDDDPDPDDDDIDTDPVVQPPGDMDMDDDFDDDPPDDDPGDDDAQDDDVVVPDTGRFLDPDDDDDDVDHGDPDPQDKDKWKWKWFQAPVGIDIDTFDADPVRDTDDDDDPRGPDMDIDIDIDGPPDPDDDDDDDDDDDDPDDPPDDDD